Protein AF-A0A7G8G332-F1 (afdb_monomer)

Nearest PDB structures (foldseek):
  2wac-assembly2_B  TM=8.817E-01  e=4.158E-01  Drosophila melanogaster
  3bdl-assembly1_A  TM=8.585E-01  e=5.783E-01  Homo sapiens
  6ekr-assembly1_A-2  TM=4.664E-01  e=8.099E+00  Klebsiella pneumoniae
  2a03-assembly1_A  TM=3.018E-01  e=3.919E+00  Plasmodium berghei

Secondary str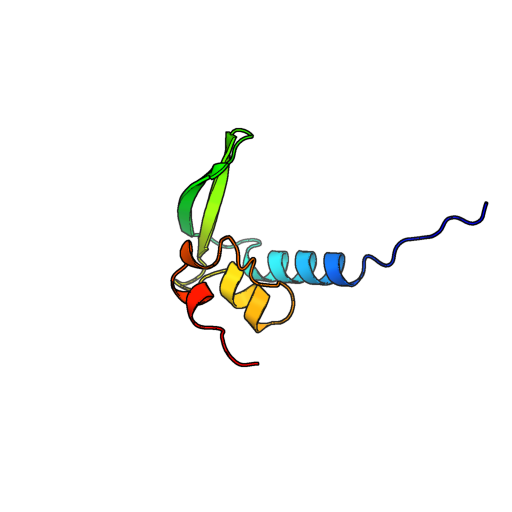ucture (DSSP, 8-state):
--------HHHHHHHHHHHHHHTTS--EEEEEEE-TTSPEEEEEEETTEEHHHHHHHTTS----GGGGGGSGGGGS----

Mean predicted aligned error: 5.63 Å

Solvent-accessible surface area (backbone atoms only — not comparable to full-atom values): 5222 Å² total; per-residue (Å²): 135,81,84,80,77,74,87,52,63,69,59,53,52,26,54,49,54,51,44,74,72,48,66,100,53,81,71,45,77,47,79,73,51,65,49,100,8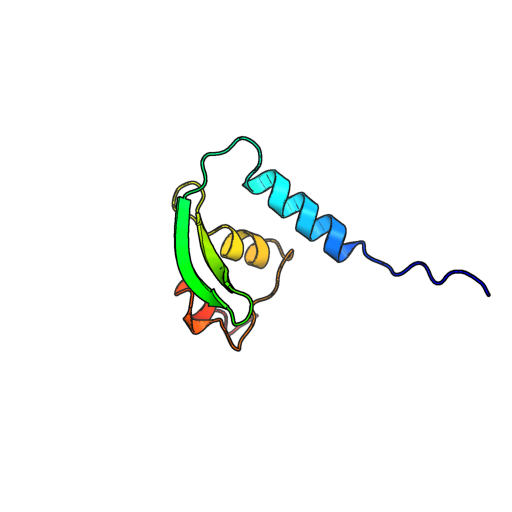5,73,47,78,43,62,51,44,26,47,95,93,37,51,51,67,56,53,33,37,77,72,71,50,46,79,85,55,76,95,55,20,82,80,38,80,80,57,61,66,78,72,88,132

Structure (mmCIF, N/CA/C/O backbone):
data_AF-A0A7G8G332-F1
#
_entry.id   AF-A0A7G8G332-F1
#
loop_
_atom_site.group_PDB
_atom_site.id
_atom_site.type_symbol
_atom_site.label_atom_id
_atom_site.label_alt_id
_atom_site.label_comp_id
_atom_site.label_asym_id
_atom_site.label_entity_id
_atom_site.label_seq_id
_atom_site.pdbx_PDB_ins_code
_atom_site.Cartn_x
_atom_site.Cartn_y
_atom_site.Cartn_z
_atom_site.occupancy
_atom_site.B_iso_or_equiv
_atom_site.auth_seq_id
_atom_site.auth_comp_id
_atom_site.auth_asym_id
_atom_site.auth_atom_id
_atom_site.pdbx_PDB_model_num
ATOM 1 N N . MET A 1 1 ? 34.445 14.979 1.560 1.00 45.72 1 MET A N 1
ATOM 2 C CA . MET A 1 1 ? 33.273 14.091 1.406 1.00 45.72 1 MET A CA 1
ATOM 3 C C . MET A 1 1 ? 32.340 14.733 0.401 1.00 45.72 1 MET A C 1
ATOM 5 O O . MET A 1 1 ? 31.854 15.820 0.674 1.00 45.72 1 MET A O 1
ATOM 9 N N . GLN A 1 2 ? 32.149 14.125 -0.768 1.00 55.16 2 GLN A N 1
ATOM 10 C CA . GLN A 1 2 ? 31.031 14.494 -1.637 1.00 55.16 2 GLN A CA 1
ATOM 11 C C . GLN A 1 2 ? 29.767 13.834 -1.058 1.00 55.16 2 GLN A C 1
ATOM 13 O O . GLN A 1 2 ? 29.862 12.676 -0.643 1.00 55.16 2 GLN A O 1
ATOM 18 N N . PRO A 1 3 ? 28.620 14.524 -0.965 1.00 56.59 3 PRO A N 1
ATOM 19 C CA . PRO A 1 3 ? 27.383 13.889 -0.537 1.00 56.59 3 PRO A CA 1
ATOM 20 C C . PRO A 1 3 ? 26.986 12.878 -1.613 1.00 56.59 3 PRO A C 1
ATOM 22 O O . PRO A 1 3 ? 26.723 13.257 -2.751 1.00 56.59 3 PRO A O 1
ATOM 25 N N . THR A 1 4 ? 26.948 11.590 -1.284 1.00 62.50 4 THR A N 1
ATOM 26 C CA . THR A 1 4 ? 26.286 10.610 -2.146 1.00 62.50 4 THR A CA 1
ATOM 27 C C . THR A 1 4 ? 24.787 10.843 -2.004 1.00 62.50 4 THR A C 1
ATOM 29 O O . THR A 1 4 ? 24.169 10.367 -1.051 1.00 62.50 4 THR A O 1
ATOM 32 N N . ALA A 1 5 ? 24.204 11.650 -2.889 1.00 74.81 5 ALA A N 1
ATOM 33 C CA . ALA A 1 5 ? 22.757 11.721 -3.008 1.00 74.81 5 ALA A CA 1
ATOM 34 C C . ALA A 1 5 ? 22.272 10.340 -3.474 1.00 74.81 5 ALA A C 1
ATOM 36 O O . ALA A 1 5 ? 22.630 9.894 -4.562 1.00 74.81 5 ALA A O 1
ATOM 37 N N . TYR A 1 6 ? 21.538 9.631 -2.619 1.00 78.69 6 TYR A N 1
ATOM 38 C CA . TYR A 1 6 ? 20.903 8.373 -2.999 1.00 78.69 6 TYR A CA 1
ATOM 39 C C . TYR A 1 6 ? 19.857 8.655 -4.081 1.00 78.69 6 TYR A C 1
ATOM 41 O O . TYR A 1 6 ? 19.042 9.567 -3.925 1.00 78.69 6 TYR A O 1
ATOM 49 N N . ASP A 1 7 ? 19.878 7.878 -5.164 1.00 85.81 7 ASP A N 1
ATOM 50 C CA . ASP A 1 7 ? 18.812 7.905 -6.161 1.00 85.81 7 ASP A CA 1
ATOM 51 C C . ASP A 1 7 ? 17.541 7.297 -5.554 1.00 85.81 7 ASP A C 1
ATOM 53 O O . ASP A 1 7 ? 17.429 6.084 -5.377 1.00 85.81 7 ASP A O 1
ATOM 57 N N . ASN A 1 8 ? 16.598 8.170 -5.201 1.00 90.06 8 ASN A N 1
ATOM 58 C CA . ASN A 1 8 ? 15.297 7.811 -4.641 1.00 90.06 8 ASN A CA 1
ATOM 59 C C . ASN A 1 8 ? 14.168 7.916 -5.681 1.00 90.06 8 ASN A C 1
ATOM 61 O O . ASN A 1 8 ? 12.996 7.861 -5.310 1.00 90.06 8 ASN A O 1
ATOM 65 N N . SER A 1 9 ? 14.488 8.035 -6.975 1.00 93.31 9 SER A N 1
ATOM 66 C CA . SER A 1 9 ? 13.500 8.272 -8.0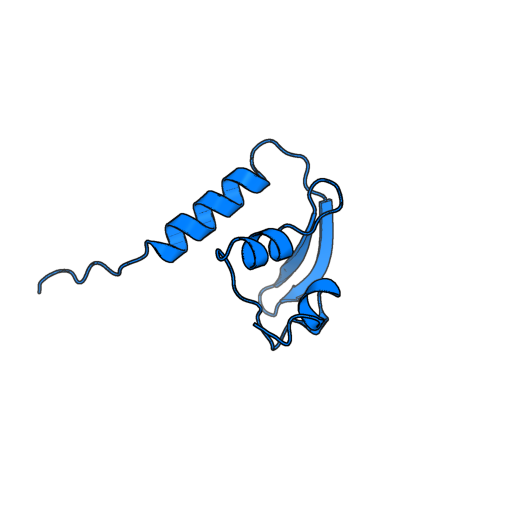37 1.00 93.31 9 SER A CA 1
ATOM 67 C C . SER A 1 9 ? 12.384 7.220 -8.078 1.00 93.31 9 SER A C 1
ATOM 69 O O . SER A 1 9 ? 11.218 7.567 -8.263 1.00 93.31 9 SER A O 1
ATOM 71 N N . LEU A 1 10 ? 12.700 5.944 -7.830 1.00 93.56 10 LEU A N 1
ATOM 72 C CA . LEU A 1 10 ? 11.705 4.866 -7.750 1.00 93.56 10 LEU A CA 1
ATOM 73 C C . LEU A 1 10 ? 10.751 5.034 -6.559 1.00 93.56 10 LEU A C 1
ATOM 75 O O . LEU A 1 10 ? 9.550 4.784 -6.679 1.00 93.56 10 LEU A O 1
ATOM 79 N N . ALA A 1 11 ? 11.272 5.477 -5.412 1.00 94.00 11 ALA A N 1
ATOM 80 C CA . ALA A 1 11 ? 10.457 5.741 -4.231 1.00 94.00 11 ALA A CA 1
ATOM 81 C C . ALA A 1 11 ? 9.528 6.941 -4.467 1.00 94.00 11 ALA A C 1
ATOM 83 O O . ALA A 1 11 ? 8.344 6.875 -4.130 1.00 94.00 11 ALA A O 1
ATO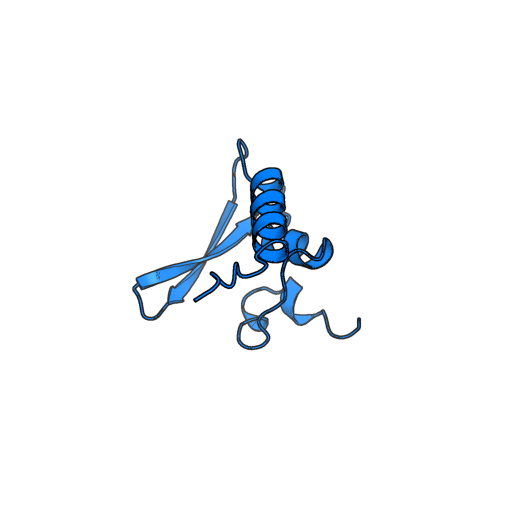M 84 N N . ASP A 1 12 ? 10.034 7.992 -5.115 1.00 95.88 12 ASP A N 1
ATOM 85 C CA . ASP A 1 12 ? 9.248 9.173 -5.474 1.00 95.88 12 ASP A CA 1
ATOM 86 C C . ASP A 1 12 ? 8.128 8.829 -6.464 1.00 95.88 12 ASP A C 1
ATOM 88 O O . ASP A 1 12 ? 6.981 9.237 -6.267 1.00 95.88 12 ASP A O 1
ATOM 92 N N . GLN A 1 13 ? 8.418 8.014 -7.484 1.00 97.12 13 GLN A N 1
ATOM 93 C CA . GLN A 1 13 ? 7.414 7.531 -8.439 1.00 97.12 13 GLN A CA 1
ATOM 94 C C . GLN A 1 13 ? 6.344 6.667 -7.760 1.00 97.12 13 GLN A C 1
ATOM 96 O O . GLN A 1 13 ? 5.153 6.855 -8.008 1.00 97.12 13 GLN A O 1
ATOM 101 N N . SER A 1 14 ? 6.743 5.766 -6.856 1.00 97.62 14 SER A N 1
ATOM 102 C CA . SER A 1 14 ? 5.814 4.929 -6.085 1.00 97.62 14 SER A CA 1
ATOM 103 C C . SER A 1 14 ? 4.879 5.760 -5.201 1.00 97.62 14 SER A C 1
ATOM 105 O O . SER A 1 14 ? 3.658 5.555 -5.185 1.00 97.62 14 SER A O 1
ATOM 107 N N . ALA A 1 15 ? 5.438 6.752 -4.500 1.00 97.75 15 ALA A N 1
ATOM 108 C CA . ALA A 1 15 ? 4.679 7.670 -3.661 1.00 97.75 15 ALA A CA 1
ATOM 109 C C . ALA A 1 15 ? 3.743 8.560 -4.489 1.00 97.75 15 ALA A C 1
ATOM 111 O O . ALA A 1 15 ? 2.608 8.812 -4.076 1.00 97.75 15 ALA A O 1
ATOM 112 N N . PHE A 1 16 ? 4.195 9.021 -5.656 1.00 98.06 16 PHE A N 1
ATOM 113 C CA . PHE A 1 16 ? 3.374 9.791 -6.581 1.00 98.06 16 PHE A CA 1
ATOM 114 C C . PHE A 1 16 ? 2.184 8.970 -7.087 1.00 98.06 16 PHE A C 1
ATOM 116 O O . PHE A 1 16 ? 1.049 9.422 -6.955 1.00 98.06 16 PHE A O 1
ATOM 123 N N . HIS A 1 17 ? 2.408 7.747 -7.572 1.00 97.69 17 HIS A N 1
ATOM 124 C CA . HIS A 1 17 ? 1.318 6.888 -8.036 1.00 97.69 17 HIS A CA 1
ATOM 125 C C . HIS A 1 17 ? 0.339 6.531 -6.906 1.00 97.69 17 HIS A C 1
ATOM 127 O O . HIS A 1 17 ? -0.872 6.547 -7.101 1.00 97.69 17 HIS A O 1
ATOM 133 N N . LEU A 1 18 ? 0.816 6.313 -5.672 1.00 97.81 18 LEU A N 1
ATOM 134 C CA . LEU A 1 18 ? -0.098 6.116 -4.540 1.00 97.81 18 LEU A CA 1
ATOM 135 C C . LEU A 1 18 ? -1.046 7.306 -4.372 1.00 97.81 18 LEU A C 1
ATOM 137 O O . LEU A 1 18 ? -2.244 7.131 -4.156 1.00 97.81 18 LEU A O 1
ATOM 141 N N . ARG A 1 19 ? -0.500 8.524 -4.458 1.00 97.88 19 ARG A N 1
ATOM 142 C CA . ARG A 1 19 ? -1.263 9.763 -4.297 1.00 97.88 19 ARG A CA 1
ATOM 143 C C . ARG A 1 19 ? -2.327 9.911 -5.377 1.00 97.88 19 ARG A C 1
ATOM 145 O O . ARG A 1 19 ? -3.447 10.279 -5.035 1.00 97.88 19 ARG A O 1
ATOM 152 N N . THR A 1 20 ? -2.014 9.602 -6.636 1.00 96.94 20 THR A N 1
ATOM 153 C CA . THR A 1 20 ? -3.004 9.673 -7.725 1.00 96.94 20 THR A CA 1
ATOM 154 C C . THR A 1 20 ? -4.151 8.683 -7.523 1.00 96.94 20 THR A C 1
ATOM 156 O O . THR A 1 20 ? -5.283 8.982 -7.899 1.00 96.94 20 THR A O 1
ATOM 159 N N . LEU A 1 21 ? -3.897 7.541 -6.872 1.00 96.19 21 LEU A N 1
ATOM 160 C CA . LEU A 1 21 ? -4.933 6.556 -6.568 1.00 96.19 21 LEU A CA 1
ATOM 161 C C . LEU A 1 21 ? -5.872 6.980 -5.434 1.00 96.19 21 LEU A C 1
ATOM 163 O O . LEU A 1 21 ? -7.061 6.680 -5.524 1.00 96.19 21 LEU A O 1
ATOM 167 N N . VAL A 1 22 ? -5.369 7.628 -4.373 1.00 96.62 22 VAL A N 1
ATOM 168 C CA . VAL A 1 22 ? -6.121 7.779 -3.104 1.00 96.62 22 VAL A CA 1
ATOM 169 C C . VAL A 1 22 ? -6.493 9.213 -2.724 1.00 96.62 22 VAL A C 1
ATOM 171 O O . VAL A 1 22 ? -7.410 9.401 -1.924 1.00 96.62 22 VAL A O 1
ATOM 174 N N . LEU A 1 23 ? -5.801 10.238 -3.237 1.00 96.62 23 LEU A N 1
ATOM 175 C CA . LEU A 1 23 ? -6.066 11.617 -2.815 1.00 96.62 23 LEU A CA 1
ATOM 176 C C . LEU A 1 23 ? -7.470 12.065 -3.232 1.00 96.62 23 LEU A C 1
ATOM 178 O O . LEU A 1 23 ? -7.869 11.930 -4.384 1.00 96.62 23 LEU A O 1
ATOM 182 N N . GLY A 1 24 ? -8.213 12.621 -2.272 1.00 96.62 24 GLY A N 1
ATOM 183 C CA . GLY A 1 24 ? -9.572 13.122 -2.491 1.00 96.62 24 GLY A CA 1
ATOM 184 C C . GLY A 1 24 ? -10.634 12.036 -2.692 1.00 96.62 24 GLY A C 1
ATOM 185 O O . GLY A 1 24 ? -11.765 12.368 -3.034 1.00 96.62 24 GLY A O 1
ATOM 186 N N . ARG A 1 25 ? -10.301 10.754 -2.482 1.00 95.75 25 ARG A N 1
ATOM 187 C CA . ARG A 1 25 ? -11.216 9.624 -2.698 1.00 95.75 25 ARG A CA 1
ATOM 188 C C . ARG A 1 25 ? -11.557 8.920 -1.391 1.00 95.75 25 ARG A C 1
ATOM 190 O O . ARG A 1 25 ? -10.761 8.884 -0.454 1.00 95.75 25 ARG A O 1
ATOM 197 N N . LEU A 1 26 ? -12.753 8.338 -1.338 1.00 96.00 26 LEU A N 1
ATOM 198 C CA . LEU A 1 26 ? -13.151 7.456 -0.246 1.00 96.00 26 LEU A CA 1
ATOM 199 C C . LEU A 1 26 ? -12.413 6.121 -0.393 1.00 96.00 26 LEU A C 1
ATOM 201 O O . LEU A 1 26 ? -12.515 5.473 -1.432 1.00 96.00 26 LEU A O 1
ATOM 205 N N . VAL A 1 27 ? -11.695 5.710 0.652 1.00 96.38 27 VAL A N 1
ATOM 206 C CA . VAL A 1 27 ? -10.902 4.474 0.654 1.00 96.38 27 VAL A CA 1
ATOM 207 C C . VAL A 1 27 ? -11.553 3.437 1.559 1.00 96.38 27 VAL A C 1
ATOM 209 O O . VAL A 1 27 ? -11.770 3.683 2.746 1.00 96.38 27 VAL A O 1
ATOM 212 N N . GLY A 1 28 ? -11.835 2.256 1.013 1.00 97.12 28 GLY A N 1
ATOM 213 C CA . GLY A 1 28 ? -12.223 1.087 1.796 1.00 97.12 28 GLY A CA 1
ATOM 214 C C . GLY A 1 28 ? -11.008 0.472 2.488 1.00 97.12 28 GLY A C 1
ATOM 215 O O . GLY A 1 28 ? -9.934 0.384 1.897 1.00 97.12 28 GLY A O 1
ATOM 216 N N . ILE A 1 29 ? -11.163 0.028 3.736 1.00 96.50 29 ILE A N 1
ATOM 217 C CA . ILE A 1 29 ? -10.074 -0.572 4.519 1.00 96.50 29 ILE A CA 1
ATOM 218 C C . ILE A 1 29 ? -10.498 -1.952 5.016 1.00 96.50 29 ILE A C 1
ATOM 220 O O . ILE A 1 29 ? -11.427 -2.068 5.815 1.00 96.50 29 ILE A O 1
ATOM 224 N N . ARG A 1 30 ? -9.753 -2.990 4.624 1.00 96.56 30 ARG A N 1
ATOM 225 C CA . ARG A 1 30 ? -9.824 -4.328 5.225 1.00 96.56 30 ARG A CA 1
ATOM 226 C C . ARG A 1 30 ? -8.613 -4.530 6.122 1.00 96.56 30 ARG A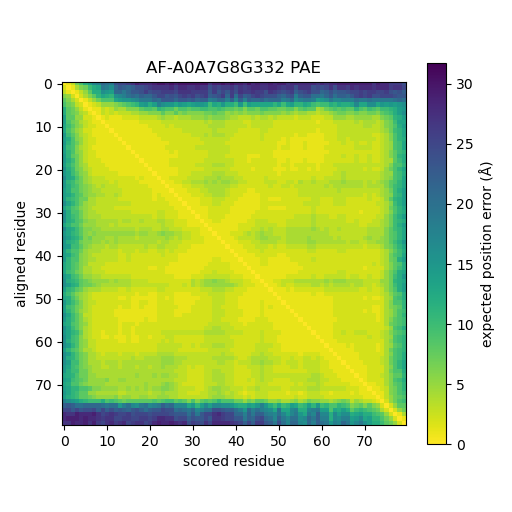 C 1
ATOM 228 O O . ARG A 1 30 ? -7.493 -4.704 5.646 1.00 96.56 30 ARG A O 1
ATOM 235 N N . ARG A 1 31 ? -8.827 -4.507 7.436 1.00 97.19 31 ARG A N 1
ATOM 236 C CA . ARG A 1 31 ? -7.762 -4.789 8.410 1.00 97.19 31 ARG A CA 1
ATOM 237 C C . ARG A 1 31 ? -7.384 -6.268 8.334 1.00 97.19 31 ARG A C 1
ATOM 239 O O . ARG A 1 31 ? -8.266 -7.120 8.352 1.00 97.19 31 ARG A O 1
ATOM 246 N N . ILE A 1 32 ? -6.089 -6.553 8.236 1.00 95.56 32 ILE A N 1
ATOM 247 C CA . ILE A 1 32 ? -5.551 -7.916 8.149 1.00 95.56 32 ILE A CA 1
ATOM 248 C C . ILE A 1 32 ? -5.030 -8.341 9.518 1.00 95.56 32 ILE A C 1
ATOM 250 O O . ILE A 1 32 ? -5.444 -9.362 10.054 1.00 95.56 32 ILE A O 1
ATOM 254 N N . THR A 1 33 ? -4.107 -7.563 10.080 1.00 95.50 33 THR A N 1
ATOM 255 C CA . THR A 1 33 ? -3.475 -7.865 11.366 1.00 95.50 33 THR A CA 1
ATOM 256 C C . THR A 1 33 ? -2.849 -6.607 11.963 1.00 95.50 33 THR A C 1
ATOM 258 O O . THR A 1 33 ? -2.895 -5.526 11.370 1.00 95.50 33 THR A O 1
ATOM 261 N N . THR A 1 34 ? -2.236 -6.757 13.127 1.00 96.69 34 THR A N 1
ATOM 262 C CA . THR A 1 34 ? -1.386 -5.754 13.754 1.00 96.69 34 THR A CA 1
ATOM 263 C C . THR A 1 34 ? 0.037 -6.296 13.797 1.00 96.69 34 THR A C 1
ATOM 265 O O . THR A 1 34 ? 0.257 -7.445 14.176 1.00 96.69 34 THR A O 1
ATOM 268 N N . ASP A 1 35 ? 1.010 -5.497 13.368 1.00 93.62 35 ASP A N 1
ATOM 269 C CA . ASP A 1 35 ? 2.411 -5.905 13.412 1.00 93.62 35 ASP A CA 1
ATOM 270 C C . ASP A 1 35 ? 2.994 -5.846 14.838 1.00 93.62 35 ASP A C 1
ATOM 272 O O . ASP A 1 35 ? 2.356 -5.389 15.788 1.00 93.62 35 ASP A O 1
ATOM 276 N N . ARG A 1 36 ? 4.251 -6.283 14.995 1.00 95.75 36 ARG A N 1
ATOM 277 C CA . ARG A 1 36 ? 4.954 -6.291 16.293 1.00 95.75 36 ARG A CA 1
ATOM 278 C C . ARG A 1 36 ? 5.126 -4.909 16.942 1.00 95.75 36 ARG A C 1
ATOM 280 O O . ARG A 1 36 ? 5.532 -4.839 18.095 1.00 95.75 36 ARG A O 1
ATOM 287 N N . TYR A 1 37 ? 4.883 -3.831 16.198 1.00 96.88 37 TYR A N 1
ATOM 288 C CA . TYR A 1 37 ? 4.980 -2.449 16.661 1.00 96.88 37 TYR A CA 1
ATOM 289 C C . TYR A 1 37 ? 3.603 -1.828 16.932 1.00 96.88 37 TYR A C 1
ATOM 291 O O . TYR A 1 37 ? 3.518 -0.628 17.179 1.00 96.88 37 TYR A O 1
ATOM 299 N N . GLY A 1 38 ? 2.521 -2.609 16.867 1.00 96.31 38 GLY A N 1
ATOM 300 C CA . GLY A 1 38 ? 1.169 -2.104 17.094 1.00 96.31 38 GLY A CA 1
ATOM 301 C C . GLY A 1 38 ? 0.551 -1.397 15.882 1.00 96.31 38 GLY A C 1
ATOM 302 O O . GLY A 1 38 ? -0.506 -0.785 16.018 1.00 96.31 38 GLY A O 1
ATOM 303 N N . ARG A 1 39 ? 1.168 -1.462 14.693 1.00 97.31 39 ARG A N 1
ATOM 304 C CA . ARG A 1 39 ? 0.638 -0.821 13.478 1.00 97.31 39 ARG A CA 1
ATOM 305 C C . ARG A 1 39 ? -0.331 -1.754 12.766 1.00 97.31 39 ARG A C 1
ATOM 307 O O . ARG A 1 39 ? -0.054 -2.941 12.613 1.00 97.31 39 ARG A O 1
ATOM 314 N N . THR A 1 40 ? -1.445 -1.220 12.276 1.00 96.75 40 THR A N 1
ATOM 315 C CA . THR A 1 40 ? -2.391 -1.997 11.468 1.00 96.75 40 THR A CA 1
ATOM 316 C C . THR A 1 40 ? -1.816 -2.276 10.080 1.00 96.75 40 THR A C 1
ATOM 318 O O . THR A 1 40 ? -1.521 -1.352 9.325 1.00 96.75 40 THR A O 1
ATOM 321 N N . VAL A 1 41 ? -1.723 -3.555 9.724 1.00 95.56 41 VAL A N 1
ATOM 322 C CA . VAL A 1 41 ? -1.527 -4.017 8.348 1.00 95.56 41 VAL A CA 1
ATOM 323 C C . VAL A 1 41 ? -2.911 -4.194 7.735 1.00 95.56 41 VAL A C 1
ATOM 325 O O . VAL A 1 41 ? -3.759 -4.900 8.287 1.00 95.56 41 VAL A O 1
ATOM 328 N N . ALA A 1 42 ? -3.163 -3.526 6.616 1.00 96.44 42 ALA A N 1
ATOM 329 C CA . ALA A 1 42 ? -4.461 -3.531 5.966 1.00 96.44 42 ALA A CA 1
ATOM 330 C C . ALA A 1 42 ? -4.318 -3.542 4.450 1.00 96.44 42 ALA A C 1
ATOM 332 O O . ALA A 1 42 ? -3.332 -3.063 3.892 1.00 96.44 42 ALA A O 1
ATOM 333 N N . GLU A 1 43 ? -5.356 -4.050 3.807 1.00 96.38 43 GLU A N 1
ATOM 334 C CA . GLU A 1 43 ? -5.575 -3.874 2.387 1.00 96.38 43 GLU A CA 1
ATOM 335 C C . GLU A 1 43 ? -6.515 -2.689 2.157 1.00 96.38 43 GLU A C 1
ATOM 337 O O . GLU A 1 43 ? -7.537 -2.549 2.837 1.00 96.38 43 GLU A O 1
ATOM 342 N N . LEU A 1 44 ? -6.142 -1.831 1.209 1.00 97.19 44 LEU A N 1
ATOM 343 C CA . LEU A 1 44 ? -6.909 -0.653 0.823 1.00 97.19 44 LEU A CA 1
ATOM 344 C C . LEU A 1 44 ? -7.627 -0.901 -0.498 1.00 97.19 44 LEU A C 1
ATOM 346 O O . LEU A 1 44 ? -7.061 -1.517 -1.401 1.00 97.19 44 LEU A O 1
ATOM 350 N N . PHE A 1 45 ? -8.832 -0.354 -0.617 1.00 97.06 45 PHE A N 1
ATOM 351 C CA . PHE A 1 45 ? -9.683 -0.504 -1.788 1.00 97.06 45 PHE A CA 1
ATOM 352 C C . PHE A 1 45 ? -10.198 0.841 -2.276 1.00 97.06 45 PHE A C 1
ATOM 354 O O . PHE A 1 45 ? -10.616 1.688 -1.487 1.00 97.06 45 PHE A O 1
ATOM 361 N N . ILE A 1 46 ? -10.221 0.988 -3.590 1.00 96.00 46 ILE A N 1
ATOM 362 C CA . ILE A 1 46 ? -10.850 2.085 -4.313 1.00 96.00 46 ILE A CA 1
ATOM 363 C C . ILE A 1 46 ? -11.723 1.444 -5.384 1.00 96.00 46 ILE A C 1
ATOM 365 O O . ILE A 1 46 ? -11.226 0.606 -6.131 1.00 96.00 46 ILE A O 1
ATOM 369 N N . ASP A 1 47 ? -13.009 1.796 -5.436 1.00 91.00 47 ASP A N 1
ATOM 370 C CA . ASP A 1 47 ? -13.963 1.247 -6.413 1.00 91.00 47 ASP A CA 1
ATOM 371 C C . ASP A 1 47 ? -13.893 -0.291 -6.502 1.00 91.00 47 ASP A C 1
ATOM 373 O O . ASP A 1 47 ? -13.784 -0.887 -7.571 1.00 91.00 47 ASP A O 1
ATOM 377 N N . ASN A 1 48 ? -13.885 -0.935 -5.327 1.00 90.69 48 ASN A N 1
ATOM 378 C CA . ASN A 1 48 ? -13.779 -2.388 -5.145 1.00 90.69 48 ASN A CA 1
ATOM 379 C C . ASN A 1 48 ? -12.483 -3.038 -5.688 1.00 90.69 48 ASN A C 1
ATOM 381 O O . ASN A 1 48 ? -12.383 -4.261 -5.743 1.00 90.69 48 ASN A O 1
ATOM 385 N N . THR A 1 49 ? -11.476 -2.236 -6.040 1.00 93.31 49 THR A N 1
ATOM 386 C CA . THR A 1 49 ? -10.173 -2.686 -6.547 1.00 93.31 49 THR A CA 1
ATOM 387 C C . THR A 1 49 ? -9.077 -2.419 -5.521 1.00 93.31 49 THR A C 1
ATOM 389 O O . THR A 1 49 ? -9.024 -1.345 -4.915 1.00 93.31 49 THR A O 1
ATOM 392 N N . SER A 1 50 ? -8.178 -3.385 -5.320 1.00 96.50 50 SER A N 1
ATOM 393 C CA . SER A 1 50 ? -7.079 -3.250 -4.362 1.00 96.50 50 SER A CA 1
ATOM 394 C C . SER A 1 50 ? -6.073 -2.190 -4.819 1.00 96.50 50 SER A C 1
ATOM 396 O O . SER A 1 50 ? -5.594 -2.203 -5.954 1.00 96.50 50 SER A O 1
ATOM 398 N N . VAL A 1 51 ? -5.729 -1.256 -3.932 1.00 97.44 51 VAL A N 1
ATOM 399 C CA . VAL A 1 51 ? -4.725 -0.210 -4.203 1.00 97.44 51 VAL A CA 1
ATOM 400 C C . VAL A 1 51 ? -3.332 -0.828 -4.331 1.00 97.44 51 VAL A C 1
ATOM 402 O O . VAL A 1 51 ? -2.548 -0.426 -5.187 1.00 97.44 51 VAL A O 1
ATOM 405 N N . GLY A 1 52 ? -3.025 -1.831 -3.502 1.00 96.25 52 GLY A N 1
ATOM 406 C CA . GLY A 1 52 ? -1.752 -2.551 -3.563 1.00 96.25 52 GLY A CA 1
ATOM 407 C C . GLY A 1 52 ? -1.589 -3.325 -4.871 1.00 96.25 52 GLY A C 1
ATOM 408 O O . GLY A 1 52 ? -0.510 -3.300 -5.456 1.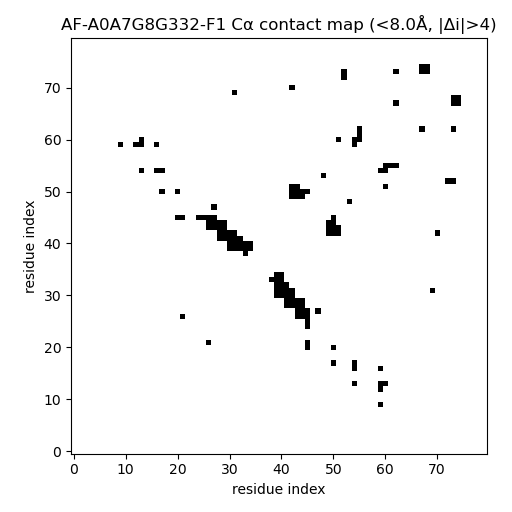00 96.25 52 GLY A O 1
ATOM 409 N N . GLN A 1 53 ? -2.667 -3.942 -5.364 1.00 96.12 53 GLN A N 1
ATOM 410 C CA . GLN A 1 53 ? -2.673 -4.613 -6.665 1.00 96.12 53 GLN A CA 1
ATOM 411 C C . GLN A 1 53 ? -2.367 -3.629 -7.794 1.00 96.12 53 GLN A C 1
ATOM 413 O O . GLN A 1 53 ? -1.444 -3.864 -8.568 1.00 96.12 53 GLN A O 1
ATOM 418 N N . GLN A 1 54 ? -3.066 -2.491 -7.826 1.00 96.62 54 GLN A N 1
ATOM 419 C CA . GLN A 1 54 ? -2.834 -1.447 -8.828 1.00 96.62 54 GLN A CA 1
ATOM 420 C C . GLN A 1 54 ? -1.395 -0.925 -8.784 1.00 96.62 54 GLN A C 1
ATOM 422 O O . GLN A 1 54 ? -0.782 -0.723 -9.826 1.00 96.62 54 GLN A O 1
ATOM 427 N N . GLN A 1 55 ? -0.815 -0.739 -7.596 1.00 97.12 55 GLN A N 1
ATOM 428 C CA . GLN A 1 55 ? 0.590 -0.346 -7.467 1.00 97.12 55 GLN A CA 1
ATOM 429 C C . GLN A 1 55 ? 1.547 -1.366 -8.103 1.00 97.12 55 GLN A C 1
ATOM 431 O O . GLN A 1 55 ? 2.501 -0.977 -8.771 1.00 97.12 55 GLN A O 1
ATOM 436 N N . VAL A 1 56 ? 1.294 -2.665 -7.925 1.00 96.31 56 VAL A N 1
ATOM 437 C CA . VAL A 1 56 ? 2.120 -3.731 -8.516 1.00 96.31 56 VAL A CA 1
ATOM 438 C C . VAL A 1 56 ? 1.921 -3.818 -10.030 1.00 96.31 56 VAL A C 1
ATOM 440 O O . VAL A 1 56 ? 2.892 -3.917 -10.773 1.00 96.31 56 VAL A O 1
ATOM 443 N N . GLU A 1 57 ? 0.677 -3.763 -10.503 1.00 95.19 57 GLU A N 1
ATOM 444 C CA . GLU A 1 57 ? 0.348 -3.836 -11.933 1.00 95.19 57 GLU A CA 1
ATOM 445 C C . GLU A 1 57 ? 0.932 -2.669 -12.734 1.00 95.19 57 GLU A C 1
ATOM 447 O O . GLU A 1 57 ? 1.361 -2.872 -13.866 1.00 95.19 57 GLU A O 1
ATOM 452 N N . ASN A 1 58 ? 1.033 -1.485 -12.126 1.00 95.94 58 ASN A N 1
ATOM 453 C CA . ASN A 1 58 ? 1.643 -0.304 -12.739 1.00 95.94 58 ASN A CA 1
ATOM 454 C C . ASN A 1 58 ? 3.167 -0.202 -12.503 1.00 95.94 58 ASN A C 1
ATOM 456 O O . ASN A 1 58 ? 3.771 0.811 -12.836 1.00 95.94 58 ASN A O 1
ATOM 460 N N . GLY A 1 59 ? 3.811 -1.227 -11.929 1.00 96.56 59 GLY A N 1
ATOM 461 C CA . GLY A 1 59 ? 5.271 -1.268 -11.755 1.00 96.56 59 GLY A CA 1
ATOM 462 C C . GLY A 1 59 ? 5.824 -0.386 -10.627 1.00 96.56 59 GLY A C 1
ATOM 463 O O . GLY A 1 59 ? 7.024 -0.132 -10.565 1.00 96.56 59 GLY A O 1
ATOM 464 N N . HIS A 1 60 ? 4.969 0.069 -9.714 1.00 97.00 60 HIS A N 1
ATOM 465 C CA . HIS A 1 60 ? 5.311 0.990 -8.628 1.00 97.00 60 HIS A CA 1
ATOM 466 C C . HIS A 1 60 ? 5.472 0.305 -7.261 1.00 97.00 60 HIS A C 1
ATOM 468 O O . HIS A 1 60 ? 5.850 0.953 -6.280 1.00 97.00 60 HIS A O 1
ATOM 474 N N . ALA A 1 61 ? 5.191 -0.996 -7.170 1.00 96.12 61 ALA A N 1
ATOM 475 C CA . ALA A 1 61 ? 5.415 -1.810 -5.981 1.00 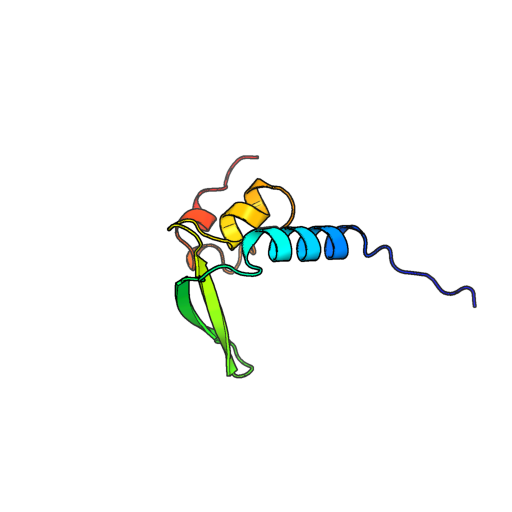96.12 61 ALA A CA 1
ATOM 476 C C . ALA A 1 61 ? 5.741 -3.262 -6.347 1.00 96.12 61 ALA A C 1
ATOM 478 O O . ALA A 1 61 ? 5.457 -3.731 -7.446 1.00 96.12 61 ALA A O 1
ATOM 479 N N . VAL A 1 62 ? 6.300 -3.992 -5.383 1.00 95.06 62 VAL A N 1
ATOM 480 C CA . VAL A 1 62 ? 6.591 -5.425 -5.496 1.00 95.06 62 VAL A CA 1
ATOM 481 C C . VAL A 1 62 ? 5.856 -6.205 -4.413 1.00 95.06 62 VAL A C 1
ATOM 483 O O . VAL A 1 62 ? 5.599 -5.697 -3.319 1.00 95.06 62 VAL A O 1
ATOM 486 N N . ILE A 1 63 ? 5.530 -7.462 -4.704 1.00 94.62 63 ILE A N 1
ATOM 487 C CA . ILE A 1 63 ? 4.874 -8.346 -3.740 1.00 94.62 63 ILE A CA 1
ATOM 488 C C . ILE A 1 63 ? 5.910 -8.852 -2.733 1.00 94.62 63 ILE A C 1
ATOM 490 O O . ILE A 1 63 ? 6.921 -9.455 -3.092 1.00 94.62 63 ILE A O 1
ATOM 494 N N . SER A 1 64 ? 5.633 -8.666 -1.442 1.00 92.12 64 SER A N 1
ATOM 495 C CA . SER A 1 64 ? 6.391 -9.343 -0.390 1.00 92.12 64 SER A CA 1
ATOM 496 C C . SER A 1 64 ? 5.960 -10.808 -0.319 1.00 92.12 64 SER A C 1
ATOM 498 O O . SER A 1 64 ? 4.907 -11.109 0.238 1.00 92.12 64 SER A O 1
ATOM 500 N N . GLN A 1 65 ? 6.775 -11.732 -0.838 1.00 91.88 65 GLN A N 1
ATOM 501 C CA . GLN A 1 65 ? 6.443 -13.168 -0.877 1.00 91.88 65 GLN A CA 1
ATOM 502 C C . GLN A 1 65 ? 6.074 -13.744 0.500 1.00 91.88 65 GLN A C 1
ATOM 504 O O . GLN A 1 65 ? 5.125 -14.514 0.618 1.00 91.88 65 GLN A O 1
ATOM 509 N N . ARG A 1 66 ? 6.748 -13.294 1.570 1.00 91.12 66 ARG A N 1
ATOM 510 C CA . ARG A 1 66 ? 6.439 -13.681 2.961 1.00 91.12 66 ARG A CA 1
ATOM 511 C C . ARG A 1 66 ? 4.984 -13.388 3.359 1.00 91.12 66 ARG A C 1
ATOM 513 O O . ARG A 1 66 ? 4.435 -14.075 4.217 1.00 91.12 66 ARG A O 1
ATOM 520 N N . HIS A 1 67 ? 4.381 -12.363 2.765 1.00 89.94 67 HIS A N 1
ATOM 521 C CA . HIS A 1 67 ? 3.062 -11.851 3.129 1.00 89.94 67 HIS A CA 1
ATOM 522 C C . HIS A 1 67 ? 2.033 -11.989 1.999 1.00 89.94 67 HIS A C 1
ATOM 524 O O . HIS A 1 67 ? 0.897 -11.561 2.171 1.00 89.94 67 HIS A O 1
ATOM 530 N N . ALA A 1 68 ? 2.394 -12.598 0.863 1.00 91.81 68 ALA A N 1
ATOM 531 C CA . ALA A 1 68 ? 1.526 -12.696 -0.312 1.00 91.81 68 ALA A CA 1
ATOM 532 C C . ALA A 1 68 ? 0.180 -13.370 0.006 1.00 91.81 68 ALA A C 1
ATOM 534 O O . ALA A 1 68 ? -0.862 -12.920 -0.450 1.00 91.81 68 ALA A O 1
ATOM 535 N N . TRP A 1 69 ? 0.188 -14.380 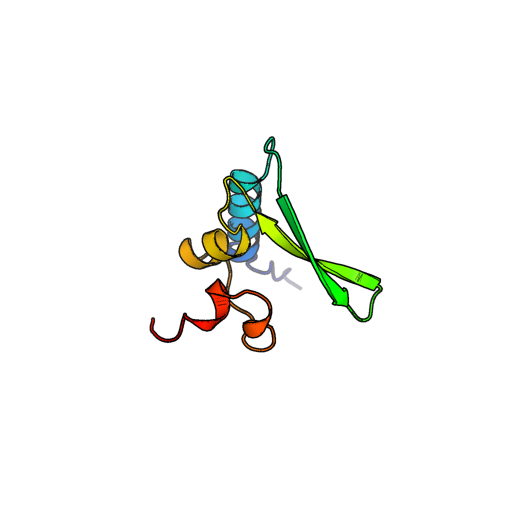0.878 1.00 91.38 69 TRP A N 1
ATOM 536 C CA . TRP A 1 69 ? -1.006 -15.105 1.327 1.00 91.38 69 TRP A CA 1
ATOM 537 C C . TRP A 1 69 ? -2.051 -14.239 2.054 1.00 91.38 69 TRP A C 1
ATOM 539 O O . TRP A 1 69 ? -3.193 -14.663 2.207 1.00 91.38 69 TRP A O 1
ATOM 549 N N . GLN A 1 70 ? -1.695 -13.030 2.504 1.00 91.50 70 GLN A N 1
ATOM 550 C CA . GLN A 1 70 ? -2.609 -12.133 3.222 1.00 91.50 70 GLN A CA 1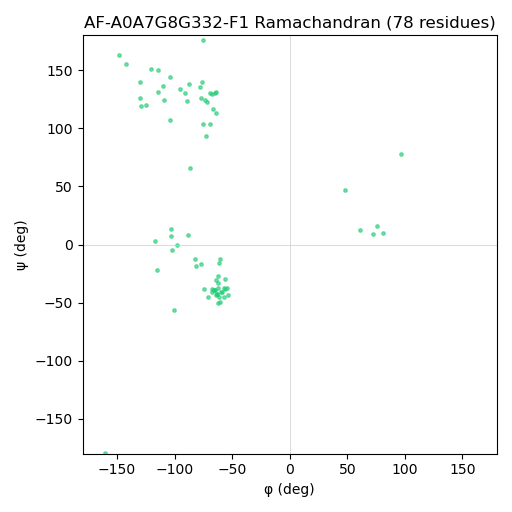
ATOM 551 C C . GLN A 1 70 ? -3.612 -11.417 2.300 1.00 91.50 70 GLN A C 1
ATOM 553 O O . GLN A 1 70 ? -4.632 -10.897 2.773 1.00 91.50 70 GLN A O 1
ATOM 558 N N . CYS A 1 71 ? -3.333 -11.403 0.995 1.00 89.50 71 CYS A N 1
ATOM 559 C CA . CYS A 1 71 ? -4.173 -10.813 -0.037 1.00 89.50 71 CYS A CA 1
ATOM 560 C C . CYS A 1 71 ? -4.386 -11.841 -1.152 1.00 89.50 71 CYS A C 1
ATOM 562 O O . CYS A 1 71 ? -3.425 -12.252 -1.795 1.00 89.50 71 CYS A O 1
ATOM 564 N N . ALA A 1 72 ? -5.636 -12.229 -1.421 1.00 88.75 72 ALA A N 1
ATOM 565 C CA . ALA A 1 72 ? -5.938 -13.280 -2.399 1.00 88.75 72 ALA A CA 1
ATOM 566 C C . ALA A 1 72 ? -5.299 -13.006 -3.778 1.00 88.75 72 ALA A C 1
ATOM 568 O O . ALA A 1 72 ? -4.652 -13.880 -4.351 1.00 88.75 72 ALA A O 1
ATOM 569 N N . TRP A 1 73 ? -5.370 -11.761 -4.262 1.00 91.62 73 TRP A N 1
ATOM 570 C CA . TRP A 1 73 ? -4.778 -11.358 -5.544 1.00 91.62 73 TRP A CA 1
ATOM 571 C C . TRP A 1 73 ? -3.246 -11.502 -5.597 1.00 91.62 73 TRP A C 1
ATOM 573 O O . TRP A 1 73 ? -2.688 -11.703 -6.672 1.00 91.62 73 TRP A O 1
ATOM 583 N N . ALA A 1 74 ? -2.548 -11.424 -4.459 1.00 91.19 74 ALA A N 1
ATOM 584 C CA . ALA A 1 74 ? -1.086 -11.422 -4.415 1.00 91.19 74 ALA A CA 1
ATOM 585 C C . ALA A 1 74 ? -0.478 -12.833 -4.484 1.00 91.19 74 ALA A C 1
ATOM 587 O O . ALA A 1 74 ? 0.723 -12.970 -4.706 1.00 91.19 74 ALA A O 1
ATOM 588 N N . THR A 1 75 ? -1.290 -13.883 -4.317 1.00 82.06 75 THR A N 1
ATOM 589 C CA . THR A 1 75 ? -0.823 -15.280 -4.387 1.00 82.06 75 THR A CA 1
ATOM 590 C C . THR A 1 75 ? -0.693 -15.833 -5.804 1.00 82.06 75 THR A C 1
ATOM 592 O O . THR A 1 75 ? 0.024 -16.808 -5.996 1.00 82.06 75 THR A O 1
ATOM 595 N N . HIS A 1 76 ? -1.333 -15.212 -6.798 1.00 64.69 76 HIS A N 1
ATOM 596 C CA . HIS A 1 76 ? -1.423 -15.760 -8.156 1.00 64.69 76 HIS A CA 1
ATOM 597 C C . HIS A 1 76 ? -0.407 -15.193 -9.158 1.00 64.69 76 HIS A C 1
ATOM 599 O O . HIS A 1 76 ? -0.387 -15.641 -10.299 1.00 64.69 76 HIS A O 1
ATOM 605 N N . ARG A 1 77 ? 0.471 -14.259 -8.764 1.00 57.44 77 ARG A N 1
ATOM 606 C CA . ARG A 1 77 ? 1.579 -13.803 -9.626 1.00 57.44 77 ARG A CA 1
ATOM 607 C C . ARG A 1 77 ? 2.806 -14.701 -9.461 1.00 57.44 77 ARG A C 1
ATOM 609 O O . ARG A 1 77 ? 3.848 -14.272 -8.974 1.00 57.44 77 ARG A O 1
ATOM 616 N N . THR A 1 78 ? 2.659 -15.952 -9.870 1.00 42.88 78 THR A N 1
ATOM 617 C CA . THR A 1 78 ? 3.759 -16.697 -10.493 1.00 42.88 78 THR A CA 1
ATOM 618 C C . THR A 1 78 ? 3.609 -16.431 -11.985 1.00 42.88 78 THR A C 1
ATOM 620 O O . THR A 1 78 ? 2.494 -16.531 -12.480 1.00 42.88 78 THR A O 1
ATOM 623 N N . ASP A 1 79 ? 4.691 -16.046 -12.656 1.00 42.56 79 ASP A N 1
ATOM 624 C CA . ASP A 1 79 ? 4.796 -15.776 -14.102 1.00 42.56 79 ASP A CA 1
ATOM 625 C C . ASP A 1 79 ? 4.674 -14.292 -14.494 1.00 42.56 79 ASP A C 1
ATOM 627 O O . ASP A 1 79 ? 3.646 -13.830 -14.988 1.00 42.56 79 ASP A O 1
ATOM 631 N N . GLN A 1 80 ? 5.772 -13.553 -14.291 1.00 39.44 80 GLN A N 1
ATOM 632 C CA . GLN A 1 80 ? 6.340 -12.629 -15.287 1.00 39.44 80 GLN A CA 1
ATOM 633 C C . GLN A 1 80 ? 7.864 -12.653 -15.193 1.00 39.44 80 GLN A C 1
ATOM 635 O O . GLN A 1 80 ? 8.369 -12.638 -14.047 1.00 39.44 80 GLN A O 1
#

Foldseek 3Di:
DPDPPDPCVLVVVLVVLLCVQPPPADKDWAFQDADPVRHTDIWIDDPNDTSQVVCVVVVSDDQDPVCQVSDPVSVPPPDD

pLDDT: mean 89.54, std 14.31, range [39.44, 98.06]

Sequence (80 aa):
MQPTAYDNSLADQSAFHLRTLVLGRLVGIRRITTDRYGRTVAELFIDNTSVGQQQVENGHAVISQRHAWQCAWATHRTDQ

Radius of gyration: 15.01 Å; Cα contacts (8 Å, |Δi|>4): 72; chains: 1; bounding box: 47×31×32 Å